Protein AF-A0A376MHT4-F1 (afdb_monomer_lite)

Secondary structure (DSSP, 8-state):
-TTTS--TTTTS-HHHHHHHHHHHHHHHHHHHHHHHHTT--SSEEEETTTTEEEEPPP-----HHHHHHHHTTSPP--HHHHHHHHHHHH-GGGGPPPS-GGG--SPPPHHHHHHHHHHHHH---

pLDDT: mean 71.54, std 10.94, range [36.41, 88.62]

Sequence (125 aa):
MLAEMNIPFLHKPIKTQLKKLESELHRQWKAFNRELKQGKLKHVIYDRETQKLTWHKPVVNRNKAKETRFYEQLPFCDVADVFHFVNGQCNFLQTMKPLQPRYAKKNADVDSLTAVIVCSSNESW

Radius of gyration: 20.67 Å; chains: 1; bounding box: 44×42×42 Å

Organism: Escherichia coli (NCBI:txid562)

Structure (mmCIF, N/CA/C/O backbone):
data_AF-A0A376MHT4-F1
#
_entry.id   AF-A0A376MHT4-F1
#
loop_
_atom_site.group_PDB
_atom_site.id
_atom_site.type_symbol
_atom_site.label_atom_id
_atom_site.label_alt_id
_atom_site.label_comp_id
_atom_site.label_asym_id
_atom_site.label_entity_id
_atom_site.label_seq_id
_atom_site.pdbx_PDB_ins_code
_atom_site.Cartn_x
_atom_site.Cartn_y
_atom_site.Cartn_z
_atom_site.occupancy
_atom_site.B_iso_or_equiv
_atom_site.auth_seq_id
_atom_site.auth_comp_id
_atom_site.auth_asym_id
_atom_site.auth_atom_id
_atom_site.pdbx_PDB_model_num
ATOM 1 N N . MET A 1 1 ? 13.081 -10.024 -21.088 1.00 39.91 1 MET A N 1
ATOM 2 C CA . MET A 1 1 ? 13.137 -10.491 -19.686 1.00 39.91 1 MET A CA 1
ATOM 3 C C . MET A 1 1 ? 11.758 -10.755 -19.078 1.00 39.91 1 MET A C 1
ATOM 5 O O . MET A 1 1 ? 11.467 -11.916 -18.857 1.00 39.91 1 MET A O 1
ATOM 9 N N . LEU A 1 2 ? 10.852 -9.785 -18.871 1.00 48.16 2 LEU A N 1
ATOM 10 C CA . LEU A 1 2 ? 9.523 -10.098 -18.282 1.00 48.16 2 LEU A CA 1
ATOM 11 C C . LEU A 1 2 ? 8.567 -10.890 -19.201 1.00 48.16 2 LEU A C 1
ATOM 13 O O . LEU A 1 2 ? 7.683 -11.576 -18.704 1.00 48.16 2 LEU A O 1
ATOM 17 N N . ALA A 1 3 ? 8.741 -10.809 -20.524 1.00 51.72 3 ALA A N 1
ATOM 18 C CA . ALA A 1 3 ? 7.901 -11.513 -21.502 1.00 51.72 3 ALA A CA 1
ATOM 19 C C . ALA A 1 3 ? 8.206 -13.022 -21.633 1.00 51.72 3 ALA A C 1
ATOM 21 O O . ALA A 1 3 ? 7.399 -13.759 -22.188 1.00 51.72 3 ALA A O 1
ATOM 22 N N . GLU A 1 4 ? 9.360 -13.484 -21.137 1.00 54.81 4 GLU A N 1
ATOM 23 C CA . GLU A 1 4 ? 9.749 -14.908 -21.143 1.00 54.81 4 GLU A CA 1
ATOM 24 C C . GLU A 1 4 ? 9.168 -15.663 -19.945 1.00 54.81 4 GLU A C 1
ATOM 26 O O . GLU A 1 4 ? 8.956 -16.875 -19.993 1.00 54.81 4 GLU A O 1
ATOM 31 N N . MET A 1 5 ? 8.849 -14.935 -18.875 1.00 58.31 5 MET A N 1
ATOM 32 C CA . MET A 1 5 ? 8.067 -15.462 -17.773 1.00 58.31 5 MET A CA 1
ATOM 33 C C . MET A 1 5 ? 6.628 -15.546 -18.273 1.00 58.31 5 MET A C 1
ATOM 35 O O . MET A 1 5 ? 5.929 -14.537 -18.294 1.00 58.31 5 MET A O 1
ATOM 39 N N . ASN A 1 6 ? 6.198 -16.730 -18.715 1.00 58.06 6 ASN A N 1
ATOM 40 C CA . ASN A 1 6 ? 4.846 -17.031 -19.203 1.00 58.06 6 ASN A CA 1
ATOM 41 C C . ASN A 1 6 ? 3.795 -16.919 -18.074 1.00 58.06 6 ASN A C 1
ATOM 43 O O . ASN A 1 6 ? 3.060 -17.856 -17.772 1.00 58.06 6 ASN A O 1
ATOM 47 N N . ILE A 1 7 ? 3.778 -15.780 -17.384 1.00 63.53 7 ILE A N 1
ATOM 48 C CA . ILE A 1 7 ? 2.887 -15.419 -16.301 1.00 63.53 7 ILE A CA 1
ATOM 49 C C . ILE A 1 7 ? 1.626 -14.893 -16.986 1.00 63.53 7 ILE A C 1
ATOM 51 O O . ILE A 1 7 ? 1.626 -13.768 -17.498 1.00 63.53 7 ILE A O 1
ATOM 55 N N . PRO A 1 8 ? 0.506 -15.640 -16.957 1.00 65.62 8 PRO A N 1
ATOM 56 C CA . PRO A 1 8 ? -0.708 -15.275 -17.693 1.00 65.62 8 PRO A CA 1
ATOM 57 C C . PRO A 1 8 ? -1.292 -13.923 -17.263 1.00 65.62 8 PRO A C 1
ATOM 59 O O . PRO A 1 8 ? -2.095 -13.314 -17.971 1.00 65.62 8 PRO A O 1
ATOM 62 N N . PHE A 1 9 ? -0.906 -13.460 -16.071 1.00 63.44 9 PHE A N 1
ATOM 63 C CA . PHE A 1 9 ? -1.254 -12.148 -15.555 1.00 63.44 9 PHE A CA 1
ATOM 64 C C . PHE A 1 9 ? -0.562 -11.015 -16.324 1.00 63.44 9 PHE A C 1
ATOM 66 O O . PHE A 1 9 ? -1.234 -10.036 -16.609 1.00 63.44 9 PHE A O 1
ATOM 73 N N . LEU A 1 10 ? 0.702 -11.154 -16.745 1.00 61.88 10 LEU A N 1
ATOM 74 C CA . LEU A 1 10 ? 1.466 -10.102 -17.438 1.00 61.88 10 LEU A CA 1
ATOM 75 C C . LEU A 1 10 ? 1.042 -9.895 -18.900 1.00 61.88 10 LEU A C 1
ATOM 77 O O . LEU A 1 10 ? 1.273 -8.830 -19.460 1.00 61.88 10 LEU A O 1
ATOM 81 N N . HIS A 1 11 ? 0.378 -10.880 -19.512 1.00 66.31 11 HIS A N 1
ATOM 82 C CA . HIS A 1 11 ? -0.031 -10.823 -20.923 1.00 66.31 11 HIS A CA 1
ATOM 83 C C . HIS A 1 11 ? -1.274 -9.954 -21.160 1.00 66.31 11 HIS A C 1
ATOM 85 O O . HIS A 1 11 ? -1.630 -9.652 -22.299 1.00 66.31 11 HIS A O 1
ATOM 91 N N . LYS A 1 12 ? -1.984 -9.565 -20.098 1.00 68.50 12 LYS A N 1
ATOM 92 C CA . LYS A 1 12 ? -3.190 -8.740 -20.222 1.00 68.50 12 LYS A CA 1
ATOM 93 C C . LYS A 1 12 ? -2.799 -7.267 -20.352 1.00 68.50 12 LYS A C 1
ATOM 95 O O . LYS A 1 12 ? -1.872 -6.843 -19.672 1.00 68.50 12 LYS A O 1
ATOM 100 N N . PRO A 1 13 ? -3.527 -6.441 -21.120 1.00 77.75 13 PRO A N 1
ATOM 101 C CA . PRO A 1 13 ? -3.270 -5.006 -21.158 1.00 77.75 13 PRO A CA 1
ATOM 102 C C . PRO A 1 13 ? -3.296 -4.403 -19.749 1.00 77.75 13 PRO A C 1
ATOM 104 O O . PRO A 1 13 ? -4.257 -4.612 -19.001 1.00 77.75 13 PRO A O 1
ATOM 107 N N . ILE A 1 14 ? -2.266 -3.627 -19.400 1.00 74.62 14 ILE A N 1
ATOM 108 C CA . ILE A 1 14 ? -2.102 -3.041 -18.060 1.00 74.62 14 ILE A CA 1
ATOM 109 C C . ILE A 1 14 ? -3.339 -2.245 -17.621 1.00 74.62 14 ILE A C 1
ATOM 111 O O . ILE A 1 14 ? -3.782 -2.364 -16.485 1.00 74.62 14 ILE A O 1
ATOM 115 N N . LYS A 1 15 ? -3.988 -1.525 -18.546 1.00 75.25 15 LYS A N 1
ATOM 116 C CA . LYS A 1 15 ? -5.225 -0.769 -18.281 1.00 75.25 15 LYS A CA 1
ATOM 117 C C . LYS A 1 15 ? -6.378 -1.667 -17.818 1.00 75.25 15 LYS A C 1
ATOM 119 O O . LYS A 1 15 ? -7.120 -1.306 -16.908 1.00 75.25 15 LYS A O 1
ATOM 124 N N . THR A 1 16 ? -6.525 -2.847 -18.416 1.00 76.38 16 THR A N 1
ATOM 125 C CA . THR A 1 16 ? -7.571 -3.813 -18.049 1.00 76.38 16 THR A CA 1
ATOM 126 C C . THR A 1 16 ? -7.282 -4.441 -16.691 1.00 76.38 16 THR A C 1
ATOM 128 O O . THR A 1 16 ? -8.203 -4.652 -15.901 1.00 76.38 16 THR A O 1
ATOM 131 N N . GLN A 1 17 ? -6.007 -4.706 -16.397 1.00 73.94 17 GLN A N 1
ATOM 132 C CA . GLN A 1 17 ? -5.591 -5.191 -15.084 1.00 73.94 17 GLN A CA 1
ATOM 133 C C . GLN A 1 17 ? -5.845 -4.144 -13.998 1.00 73.94 17 GLN A C 1
ATOM 135 O O . GLN A 1 17 ? -6.466 -4.467 -12.990 1.00 73.94 17 GLN A O 1
ATOM 140 N N . LEU A 1 18 ? -5.446 -2.891 -14.238 1.00 80.50 18 LEU A N 1
ATOM 141 C CA . LEU A 1 18 ? -5.660 -1.771 -13.322 1.00 80.50 18 LEU A CA 1
ATOM 142 C C . LEU A 1 18 ? -7.144 -1.576 -13.025 1.00 80.50 18 LEU A C 1
ATOM 144 O O . LEU A 1 18 ? -7.520 -1.544 -11.861 1.00 80.50 18 LEU A O 1
ATOM 148 N N . LYS A 1 19 ? -8.007 -1.567 -14.048 1.00 80.88 19 LYS A N 1
ATOM 149 C CA . LYS A 1 19 ? -9.458 -1.436 -13.850 1.00 80.88 19 LYS A CA 1
ATOM 150 C C . LYS A 1 19 ? -10.042 -2.588 -13.025 1.00 80.88 19 LYS A C 1
ATOM 152 O O . LYS A 1 19 ? -10.916 -2.378 -12.186 1.00 80.88 19 LYS A O 1
ATOM 157 N N . LYS A 1 20 ? -9.561 -3.816 -13.245 1.00 83.56 20 LYS A N 1
ATOM 158 C CA . LYS A 1 20 ? -9.976 -4.978 -12.448 1.00 83.56 20 LYS A CA 1
ATOM 159 C C . LYS A 1 20 ? -9.529 -4.832 -10.992 1.00 83.56 20 LYS A C 1
ATOM 161 O O . LYS A 1 20 ? -10.344 -5.036 -10.096 1.00 83.56 20 LYS A O 1
ATOM 166 N N . LEU A 1 21 ? -8.272 -4.459 -10.762 1.00 80.75 21 LEU A N 1
ATOM 167 C CA . LEU A 1 21 ? -7.722 -4.236 -9.424 1.00 80.75 21 LEU A CA 1
ATOM 168 C C . LEU A 1 21 ? -8.439 -3.095 -8.700 1.00 80.75 21 LEU A C 1
ATOM 170 O O . LEU A 1 21 ? -8.788 -3.251 -7.539 1.00 80.75 21 LEU A O 1
ATOM 174 N N . GLU A 1 22 ? -8.736 -1.999 -9.390 1.00 80.38 22 GLU A N 1
ATOM 175 C CA . GLU A 1 22 ? -9.502 -0.874 -8.854 1.00 80.38 22 GLU A CA 1
ATOM 176 C C . GLU A 1 22 ? -10.913 -1.310 -8.437 1.00 80.38 22 GLU A C 1
ATOM 178 O O . GLU A 1 22 ? -11.364 -1.004 -7.333 1.00 80.38 22 GLU A O 1
ATOM 183 N N . SER A 1 23 ? -11.599 -2.093 -9.278 1.00 84.56 23 SER A N 1
ATOM 184 C CA . SER A 1 23 ? -12.934 -2.611 -8.953 1.00 84.56 23 SER A CA 1
ATOM 185 C C . SER A 1 23 ? -12.923 -3.556 -7.747 1.00 84.56 23 SER A C 1
ATOM 187 O O . SER A 1 23 ? -13.829 -3.512 -6.910 1.00 84.56 23 SER A O 1
ATOM 189 N N . GLU A 1 24 ? -11.877 -4.376 -7.632 1.00 87.75 24 GLU A N 1
ATOM 190 C CA . GLU A 1 24 ? -11.682 -5.289 -6.511 1.00 87.75 24 GLU A CA 1
ATOM 191 C C . GLU A 1 24 ? -11.364 -4.509 -5.232 1.00 87.75 24 GLU A C 1
ATOM 193 O O . GLU A 1 24 ? -12.003 -4.729 -4.204 1.00 87.75 24 GLU A O 1
ATOM 198 N N . LEU A 1 25 ? -10.468 -3.523 -5.309 1.00 87.31 25 LEU A N 1
ATOM 199 C CA . LEU A 1 25 ? -10.137 -2.636 -4.199 1.00 87.31 25 LEU A CA 1
ATOM 200 C C . LEU A 1 25 ? -11.378 -1.888 -3.702 1.00 87.31 25 LEU A C 1
ATOM 202 O O . LEU A 1 25 ? -11.629 -1.845 -2.501 1.00 87.31 25 LEU A O 1
ATOM 206 N N . HIS A 1 26 ? -12.208 -1.363 -4.606 1.00 86.38 26 HIS A N 1
ATOM 207 C CA . HIS A 1 26 ? -13.458 -0.687 -4.247 1.00 86.38 26 HIS A CA 1
ATOM 208 C C . HIS A 1 26 ? -14.440 -1.621 -3.536 1.00 86.38 26 HIS A C 1
ATOM 210 O O . HIS A 1 26 ? -15.086 -1.242 -2.553 1.00 86.38 26 HIS A O 1
ATOM 216 N N . ARG A 1 27 ? -14.555 -2.869 -4.004 1.00 88.62 27 ARG A N 1
ATOM 217 C CA . ARG A 1 27 ? -15.384 -3.890 -3.356 1.00 88.62 27 ARG A CA 1
ATOM 218 C C . ARG A 1 27 ? -14.868 -4.210 -1.955 1.00 88.62 27 ARG A C 1
ATOM 220 O O . ARG A 1 27 ? -15.667 -4.247 -1.017 1.00 88.62 27 ARG A O 1
ATOM 227 N N . GLN A 1 28 ? -13.561 -4.414 -1.813 1.00 85.31 28 GLN A N 1
ATOM 228 C CA . GLN A 1 28 ? -12.924 -4.685 -0.526 1.00 85.31 28 GLN A CA 1
ATOM 229 C C . GLN A 1 28 ? -13.078 -3.503 0.428 1.00 85.31 28 GLN A C 1
ATOM 231 O O . GLN A 1 28 ? -13.445 -3.701 1.581 1.00 85.31 28 GLN A O 1
ATOM 236 N N . TRP A 1 29 ? -12.925 -2.273 -0.060 1.00 85.94 29 TRP A N 1
ATOM 237 C CA . TRP A 1 29 ? -13.123 -1.062 0.731 1.00 85.94 29 TRP A CA 1
ATOM 238 C C . TRP A 1 29 ? -14.556 -0.938 1.260 1.00 85.94 29 TRP A C 1
ATOM 240 O O . TRP A 1 29 ? -14.776 -0.646 2.436 1.00 85.94 29 TRP A O 1
ATOM 250 N N . LYS A 1 30 ? -15.561 -1.229 0.422 1.00 87.25 30 LYS A N 1
ATOM 251 C CA . LYS A 1 30 ? -16.970 -1.267 0.849 1.00 87.25 30 LYS A CA 1
ATOM 252 C C . LYS A 1 30 ? -17.228 -2.347 1.899 1.00 87.25 30 LYS A C 1
ATOM 254 O O . LYS A 1 30 ? -17.953 -2.091 2.861 1.00 87.25 30 LYS A O 1
ATOM 259 N N . ALA A 1 31 ? -16.658 -3.538 1.716 1.00 86.19 31 ALA A N 1
ATOM 260 C CA . ALA A 1 31 ? -16.779 -4.631 2.677 1.00 86.19 31 ALA A CA 1
ATOM 261 C C . ALA A 1 31 ? -16.124 -4.265 4.017 1.00 86.19 31 ALA A C 1
ATOM 263 O O . ALA A 1 31 ? -16.779 -4.363 5.052 1.00 86.19 31 ALA A O 1
ATOM 264 N N . PHE A 1 32 ? -14.903 -3.732 3.975 1.00 85.38 32 PHE A N 1
ATOM 265 C CA . PHE A 1 32 ? -14.167 -3.241 5.133 1.00 85.38 32 PHE A CA 1
ATOM 266 C C . PHE A 1 32 ? -14.951 -2.172 5.897 1.00 85.38 32 PHE A C 1
ATOM 268 O O . PHE A 1 32 ? -15.160 -2.307 7.096 1.00 85.38 32 PHE A O 1
ATOM 275 N N . ASN A 1 33 ? -15.464 -1.141 5.216 1.00 84.19 33 ASN A N 1
ATOM 276 C CA . ASN A 1 33 ? -16.233 -0.077 5.868 1.00 84.19 33 ASN A CA 1
ATOM 277 C C . ASN A 1 33 ? -17.514 -0.620 6.530 1.00 84.19 33 ASN A C 1
ATOM 279 O O . ASN A 1 33 ? -17.888 -0.210 7.628 1.00 84.19 33 ASN A O 1
ATOM 283 N N . ARG A 1 34 ? -18.187 -1.584 5.890 1.00 84.25 34 ARG A N 1
ATOM 284 C CA . ARG A 1 34 ? -19.344 -2.268 6.483 1.00 84.25 34 ARG A CA 1
ATOM 285 C C . ARG A 1 34 ? -18.950 -3.060 7.733 1.00 84.25 34 ARG A C 1
ATOM 287 O O . ARG A 1 34 ? -19.657 -2.985 8.731 1.00 84.25 34 ARG A O 1
ATOM 294 N N . GLU A 1 35 ? -17.848 -3.800 7.691 1.00 84.81 35 GLU A N 1
ATOM 295 C CA . GLU A 1 35 ? -17.355 -4.600 8.820 1.00 84.81 35 GLU A CA 1
ATOM 296 C C . GLU A 1 35 ? -16.851 -3.739 9.980 1.00 84.81 35 GLU A C 1
ATOM 298 O O . GLU A 1 35 ? -17.127 -4.058 11.137 1.00 84.81 35 GLU A O 1
ATOM 303 N N . LEU A 1 36 ? -16.207 -2.610 9.674 1.00 81.88 36 LEU A N 1
ATOM 304 C CA . LEU A 1 36 ? -15.795 -1.598 10.642 1.00 81.88 36 LEU A CA 1
ATOM 305 C C . LEU A 1 36 ? -17.012 -1.017 11.371 1.00 81.88 36 LEU A C 1
ATOM 307 O O . LEU A 1 36 ? -17.047 -0.997 12.598 1.00 81.88 36 LEU A O 1
ATOM 311 N N . LYS A 1 37 ? -18.057 -0.619 10.631 1.00 80.12 37 LYS A N 1
ATOM 312 C CA . LYS A 1 37 ? -19.315 -0.113 11.213 1.00 80.12 37 LYS A CA 1
ATOM 313 C C . LYS A 1 37 ? -20.050 -1.151 12.061 1.00 80.12 37 LYS A C 1
ATOM 315 O O . LYS A 1 37 ? -20.753 -0.770 12.991 1.00 80.12 37 LYS A O 1
ATOM 320 N N . GLN A 1 38 ? -19.909 -2.433 11.725 1.00 80.69 38 GLN A N 1
ATOM 321 C CA . GLN A 1 38 ? -20.492 -3.558 12.463 1.00 80.69 38 GLN A CA 1
ATOM 322 C C . GLN A 1 38 ? -19.627 -4.013 13.652 1.00 80.69 38 GLN A C 1
ATOM 324 O O . GLN A 1 38 ? -20.020 -4.952 14.338 1.00 80.69 38 GLN A O 1
ATOM 329 N N . GLY A 1 39 ? -18.456 -3.405 13.883 1.00 74.75 39 GLY A N 1
ATOM 330 C CA . GLY A 1 39 ? -17.549 -3.782 14.972 1.00 74.75 39 GLY A CA 1
ATOM 331 C C . GLY A 1 39 ? -16.940 -5.182 14.828 1.00 74.75 39 GLY A C 1
ATOM 332 O O . GLY A 1 39 ? -16.490 -5.762 15.809 1.00 74.75 39 GLY A O 1
ATOM 333 N N . LYS A 1 40 ? -16.932 -5.758 13.617 1.00 76.31 40 LYS A N 1
ATOM 334 C CA . LYS A 1 40 ? -16.459 -7.136 13.373 1.00 76.31 40 LYS A CA 1
ATOM 335 C C . LYS A 1 40 ? -14.937 -7.252 13.258 1.00 76.31 40 LYS A C 1
ATOM 337 O O . LYS A 1 40 ? -14.398 -8.360 13.273 1.00 76.31 40 LYS A O 1
ATOM 342 N N . LEU A 1 41 ? -14.238 -6.128 13.117 1.00 76.81 41 LEU A N 1
ATOM 343 C CA . LEU A 1 41 ? -12.793 -6.094 12.925 1.00 76.81 41 LEU A CA 1
ATOM 344 C C . LEU A 1 41 ? -12.073 -6.202 14.276 1.00 76.81 41 LEU A C 1
ATOM 346 O O . LEU A 1 41 ? -11.986 -5.242 15.030 1.00 76.81 41 LEU A O 1
ATOM 350 N N . LYS A 1 42 ? -11.501 -7.378 14.559 1.00 68.94 42 LYS A N 1
ATOM 351 C CA . LYS A 1 42 ? -10.822 -7.690 15.836 1.00 68.94 42 LYS A CA 1
ATOM 352 C C . LYS A 1 42 ? -9.638 -6.780 16.172 1.00 68.94 42 LYS A C 1
ATOM 354 O O . LYS A 1 42 ? -9.286 -6.631 17.335 1.00 68.94 42 LYS A O 1
ATOM 359 N N . HIS A 1 43 ? -8.993 -6.226 15.150 1.00 76.81 43 HIS A N 1
ATOM 360 C CA . HIS A 1 43 ? -7.763 -5.452 15.296 1.00 76.81 43 HIS A CA 1
ATOM 361 C C . HIS A 1 43 ? -7.919 -3.997 14.862 1.00 76.81 43 HIS A C 1
ATOM 363 O O . HIS A 1 43 ? -6.993 -3.224 15.058 1.00 76.81 43 HIS A O 1
ATOM 369 N N . VAL A 1 44 ?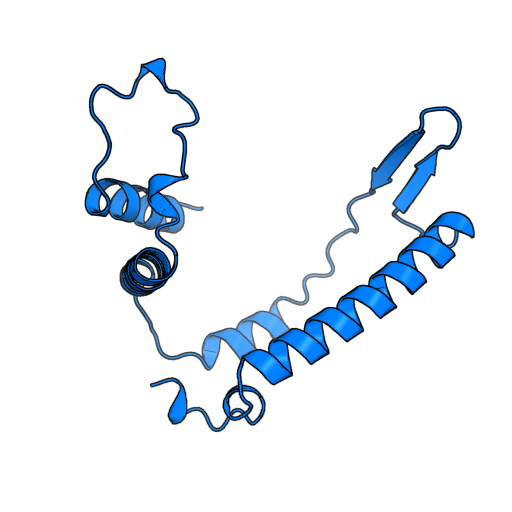 -9.054 -3.616 14.275 1.00 77.44 44 VAL A N 1
ATOM 370 C CA . VAL A 1 44 ? -9.298 -2.251 13.803 1.00 77.44 44 VAL A CA 1
ATOM 371 C C . VAL A 1 44 ? -10.567 -1.749 14.468 1.00 77.44 44 VAL A C 1
ATOM 373 O O . VAL A 1 44 ? -11.659 -2.217 14.157 1.00 77.44 44 VAL A O 1
ATOM 376 N N . ILE A 1 45 ? -10.413 -0.803 15.386 1.00 75.88 45 ILE A N 1
ATOM 377 C CA . ILE A 1 45 ? -11.508 -0.265 16.188 1.00 75.88 45 ILE A CA 1
ATOM 378 C C . ILE A 1 45 ? -11.688 1.200 15.815 1.00 75.88 45 ILE A C 1
ATOM 380 O O . ILE A 1 45 ? -10.724 1.965 15.793 1.00 75.88 45 ILE A O 1
ATOM 384 N N . TYR A 1 46 ? -12.924 1.579 15.503 1.00 77.12 46 TYR A N 1
ATOM 385 C CA . TYR A 1 46 ? -13.296 2.971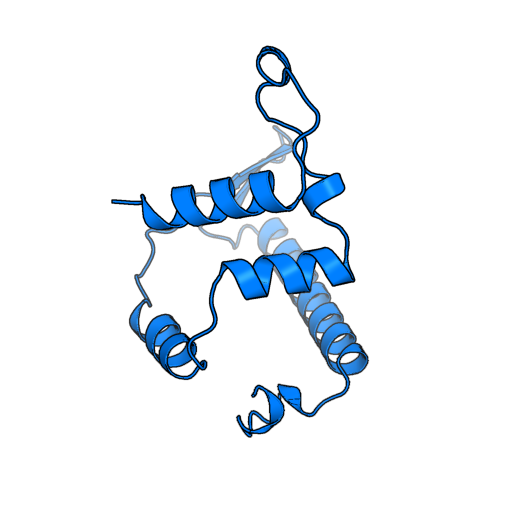 15.294 1.00 77.12 46 TYR A CA 1
ATOM 386 C C . TYR A 1 46 ? -14.014 3.498 16.532 1.00 77.12 46 TYR A C 1
ATOM 388 O O . TYR A 1 46 ? -15.106 3.034 16.865 1.00 77.12 46 TYR A O 1
ATOM 396 N N . ASP A 1 47 ? -13.396 4.466 17.196 1.00 77.00 47 ASP A N 1
ATOM 397 C CA . ASP A 1 47 ? -13.982 5.196 18.310 1.00 77.00 47 ASP A CA 1
ATOM 398 C C . ASP A 1 47 ? -14.770 6.396 17.762 1.00 77.00 47 ASP A C 1
ATOM 400 O O . ASP A 1 47 ? -14.214 7.286 17.113 1.00 77.00 47 ASP A O 1
ATOM 404 N N . ARG A 1 48 ? -16.090 6.401 17.991 1.00 75.44 48 ARG A N 1
ATOM 405 C CA . ARG A 1 48 ? -16.992 7.459 17.510 1.00 75.44 48 ARG A CA 1
ATOM 406 C C . ARG A 1 48 ? -16.899 8.745 18.325 1.00 75.44 48 ARG A C 1
ATOM 408 O O . ARG A 1 48 ? -17.209 9.795 17.772 1.00 75.44 48 ARG A O 1
ATOM 415 N N . GLU A 1 49 ? -16.501 8.671 19.591 1.00 78.88 49 GLU A N 1
ATOM 416 C CA . GLU A 1 49 ? -16.407 9.83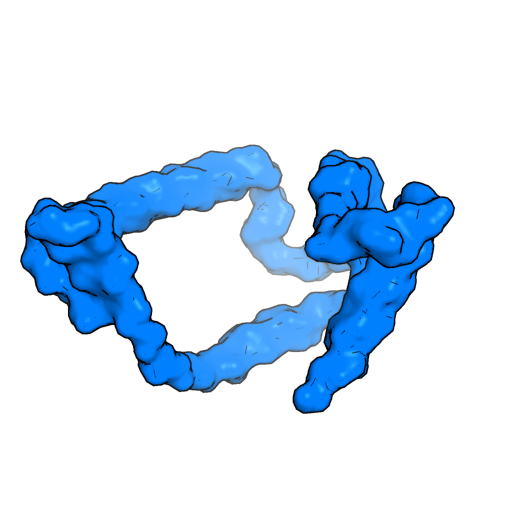8 20.474 1.00 78.88 49 GLU A CA 1
ATOM 417 C C . GLU A 1 49 ? -15.136 10.626 20.180 1.00 78.88 49 GLU A C 1
ATOM 419 O O . GLU A 1 49 ? -15.171 11.844 20.027 1.00 78.88 49 GLU A O 1
ATOM 424 N N . THR A 1 50 ? -14.015 9.923 20.013 1.00 81.94 50 THR A N 1
ATOM 425 C CA . THR A 1 50 ? -12.733 10.564 19.688 1.00 81.94 50 THR A CA 1
ATOM 426 C C . THR A 1 50 ? -12.496 10.720 18.184 1.00 81.94 50 THR A C 1
ATOM 428 O O . THR A 1 50 ? -11.517 11.351 17.78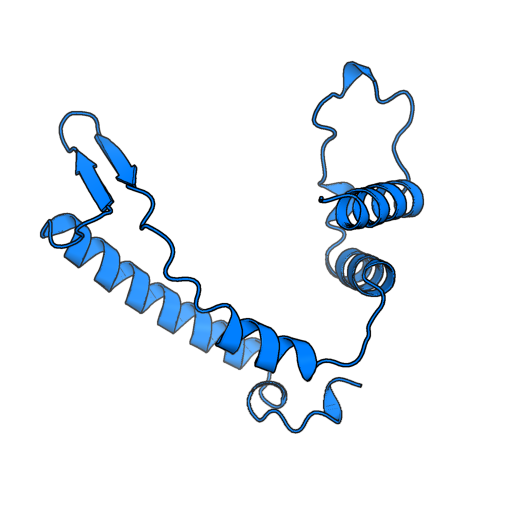5 1.00 81.94 50 THR A O 1
ATOM 431 N N . GLN A 1 51 ? -13.372 10.148 17.345 1.00 78.88 51 GLN A N 1
ATOM 432 C CA . GLN A 1 51 ? -13.219 10.025 15.889 1.00 78.88 51 GLN A CA 1
ATOM 433 C C . GLN A 1 51 ? -11.895 9.364 15.460 1.00 78.88 51 GLN A C 1
ATOM 435 O O . GLN A 1 51 ? -11.404 9.599 14.352 1.00 78.88 51 GLN A O 1
ATOM 440 N N . LYS A 1 52 ? -11.301 8.524 16.319 1.00 78.38 52 LYS A N 1
ATOM 441 C CA . LYS A 1 52 ? -10.010 7.875 16.060 1.00 78.38 52 LYS A CA 1
ATOM 442 C C . LYS A 1 52 ? -10.178 6.445 15.567 1.00 78.38 52 LYS A C 1
ATOM 444 O O . LYS A 1 52 ? -11.019 5.683 16.039 1.00 78.38 52 LYS A O 1
ATOM 449 N N . LEU A 1 53 ? -9.320 6.077 14.619 1.00 79.69 53 LEU A N 1
ATOM 450 C CA . LEU A 1 53 ? -9.165 4.710 14.140 1.00 79.69 53 LEU A CA 1
ATOM 451 C C . LEU A 1 53 ? -7.922 4.101 14.791 1.00 79.69 53 LEU A C 1
ATOM 453 O O . LEU A 1 53 ? -6.801 4.507 14.487 1.00 79.69 53 LEU A O 1
ATOM 457 N 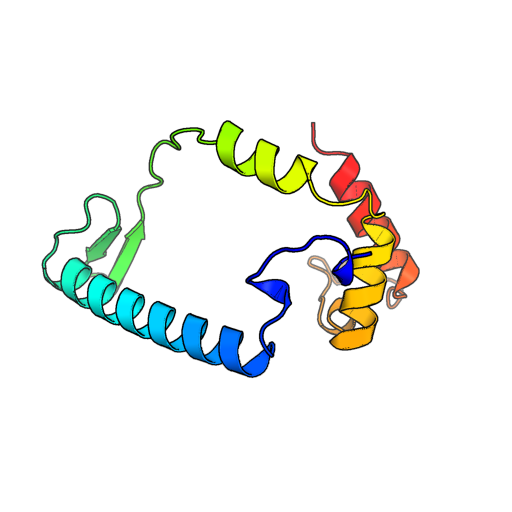N . THR A 1 54 ? -8.118 3.121 15.667 1.00 77.81 54 THR A N 1
ATOM 458 C CA . THR A 1 54 ? -7.022 2.413 16.331 1.00 77.81 54 THR A CA 1
ATOM 459 C C . THR A 1 54 ? -6.795 1.082 15.636 1.00 77.81 54 THR A C 1
ATOM 461 O O . THR A 1 54 ? -7.699 0.248 15.557 1.00 77.81 54 THR A O 1
ATOM 464 N N . TRP A 1 55 ? -5.576 0.877 15.134 1.00 78.44 55 TRP A N 1
ATOM 465 C CA . TRP A 1 55 ? -5.151 -0.394 14.561 1.00 78.44 55 TRP A CA 1
ATOM 466 C C . TRP A 1 55 ? -4.173 -1.091 15.503 1.00 78.44 55 TRP A C 1
ATOM 468 O O . TRP A 1 55 ? -3.068 -0.613 15.755 1.00 78.44 55 TRP A O 1
ATOM 478 N N . HIS A 1 56 ? -4.574 -2.245 16.017 1.00 73.38 56 HIS A N 1
ATOM 479 C CA . HIS A 1 56 ? -3.695 -3.139 16.747 1.00 73.38 56 HIS A CA 1
ATOM 480 C C . HIS A 1 56 ? -2.910 -3.979 15.742 1.00 73.38 56 HIS A C 1
ATOM 482 O O . HIS A 1 56 ? -3.492 -4.750 14.979 1.00 73.38 56 HIS A O 1
ATOM 488 N N . LYS A 1 57 ? -1.582 -3.831 15.740 1.00 64.19 57 LYS A N 1
ATOM 489 C CA . LYS A 1 57 ? -0.684 -4.629 14.900 1.00 64.19 57 LYS A CA 1
ATOM 490 C C . LYS A 1 57 ? -0.954 -6.121 15.154 1.00 64.19 57 LYS A C 1
ATOM 492 O O . LYS A 1 57 ? -0.725 -6.580 16.275 1.00 64.19 57 LYS A O 1
ATOM 497 N N . PRO A 1 58 ? -1.419 -6.892 14.155 1.00 59.94 58 PRO A N 1
ATOM 498 C CA . PRO A 1 58 ? -1.517 -8.334 14.300 1.00 59.94 58 PRO A CA 1
ATOM 499 C C . PRO A 1 58 ? -0.111 -8.887 14.532 1.00 59.94 58 PRO A C 1
ATOM 501 O O . PRO A 1 58 ? 0.843 -8.459 13.874 1.00 59.94 58 PRO A O 1
ATOM 504 N N . VAL A 1 59 ? 0.033 -9.839 15.453 1.00 62.03 59 VAL A N 1
ATOM 505 C CA . VAL A 1 59 ? 1.280 -10.601 15.581 1.00 62.03 59 VAL A CA 1
ATOM 506 C C . VAL A 1 59 ? 1.481 -11.318 14.248 1.00 62.03 59 VAL A C 1
ATOM 508 O O . VAL A 1 59 ? 0.691 -12.179 13.870 1.00 62.03 59 VAL A O 1
ATOM 511 N N . VAL A 1 60 ? 2.475 -10.875 13.481 1.00 59.12 60 VAL A N 1
ATOM 512 C CA . VAL A 1 60 ? 2.684 -11.303 12.097 1.00 59.12 60 VAL A CA 1
ATOM 513 C C . VAL A 1 60 ? 2.921 -12.811 12.082 1.00 59.12 60 VAL A C 1
ATOM 515 O O . VAL A 1 60 ? 3.973 -13.277 12.522 1.00 59.12 60 VAL A O 1
ATOM 518 N N . ASN A 1 61 ? 1.970 -13.581 11.545 1.00 54.91 61 ASN A N 1
ATOM 519 C CA . ASN A 1 61 ? 2.276 -14.932 11.103 1.00 54.91 61 ASN A CA 1
ATOM 520 C C . ASN A 1 61 ? 3.180 -14.787 9.876 1.00 54.91 61 ASN A C 1
ATOM 522 O O . ASN A 1 61 ? 2.750 -14.322 8.819 1.00 54.91 61 ASN A O 1
ATOM 526 N N . ARG A 1 62 ? 4.463 -15.097 10.071 1.00 54.53 62 ARG A N 1
ATOM 527 C CA . ARG A 1 62 ? 5.525 -15.032 9.069 1.00 54.53 62 ARG A CA 1
ATOM 528 C C . ARG A 1 62 ? 5.225 -16.022 7.944 1.00 54.53 62 ARG A C 1
ATOM 530 O O . ARG A 1 62 ? 5.818 -17.091 7.885 1.00 54.53 62 ARG A O 1
ATOM 537 N N . ASN A 1 63 ? 4.385 -15.645 6.988 1.00 57.09 63 ASN A N 1
ATOM 538 C CA . ASN A 1 63 ? 4.214 -16.403 5.749 1.00 57.09 63 ASN A CA 1
ATOM 539 C C . ASN A 1 63 ? 5.361 -16.127 4.753 1.00 57.09 63 ASN A C 1
ATOM 541 O O . ASN A 1 63 ? 5.142 -16.084 3.544 1.00 57.09 63 ASN A O 1
ATOM 545 N N . LYS A 1 64 ? 6.590 -15.946 5.271 1.00 57.84 64 LYS A N 1
ATOM 546 C CA . LYS A 1 64 ? 7.808 -15.630 4.506 1.00 57.84 64 LYS A CA 1
ATOM 547 C C . LYS A 1 64 ? 8.008 -16.609 3.347 1.00 57.84 64 LYS A C 1
ATOM 549 O O . LYS A 1 64 ? 8.360 -16.199 2.254 1.00 57.84 64 LYS A O 1
ATOM 554 N N . ALA A 1 65 ? 7.676 -17.885 3.554 1.00 58.59 65 ALA A N 1
ATOM 555 C CA . ALA A 1 65 ? 7.866 -18.944 2.566 1.00 58.59 65 ALA A CA 1
ATOM 556 C C . ALA A 1 65 ? 7.115 -18.721 1.235 1.00 58.59 65 ALA A C 1
ATOM 558 O O . ALA A 1 65 ? 7.609 -19.127 0.185 1.00 58.59 65 ALA A O 1
ATOM 559 N N . LYS A 1 66 ? 5.932 -18.086 1.250 1.00 60.41 66 LYS A N 1
ATOM 560 C CA . LYS A 1 66 ? 5.173 -17.820 0.012 1.00 60.41 66 LYS A CA 1
ATOM 561 C C . LYS A 1 66 ? 5.726 -16.629 -0.765 1.00 60.41 66 LYS A C 1
ATOM 563 O O . LYS A 1 66 ? 5.724 -16.666 -1.990 1.00 60.41 66 LYS A O 1
ATOM 568 N N . GLU A 1 67 ? 6.194 -15.603 -0.058 1.00 60.66 67 GLU A N 1
ATOM 569 C CA . GLU A 1 67 ? 6.823 -14.425 -0.659 1.00 60.66 67 GLU A CA 1
ATOM 570 C C . GLU A 1 67 ? 8.173 -14.806 -1.274 1.00 60.66 67 GLU A C 1
ATOM 572 O O . GLU A 1 67 ? 8.407 -14.528 -2.447 1.00 60.66 67 GLU A O 1
ATOM 577 N N . THR A 1 68 ? 9.009 -15.549 -0.540 1.00 64.12 68 THR A N 1
ATOM 578 C CA . THR A 1 68 ? 10.326 -15.999 -1.011 1.00 64.12 68 THR A CA 1
ATOM 579 C C . THR A 1 68 ? 10.237 -16.774 -2.330 1.00 64.12 68 THR A C 1
ATOM 581 O O . THR A 1 68 ? 10.895 -16.397 -3.292 1.00 64.12 68 THR A O 1
ATOM 584 N N . ARG A 1 69 ? 9.340 -17.767 -2.440 1.00 69.88 69 ARG A N 1
ATOM 585 C CA . ARG A 1 69 ? 9.191 -18.586 -3.662 1.00 69.88 69 ARG A CA 1
ATOM 586 C C . ARG A 1 69 ? 8.748 -17.789 -4.898 1.00 69.88 69 ARG A C 1
ATOM 588 O O . ARG A 1 69 ? 8.974 -18.231 -6.023 1.00 69.88 69 ARG A O 1
ATOM 595 N N . PHE A 1 70 ? 8.057 -16.665 -4.710 1.00 69.88 70 PHE A N 1
ATOM 596 C CA . PHE A 1 70 ? 7.663 -15.782 -5.810 1.00 69.88 70 PHE A CA 1
ATOM 597 C C . PHE A 1 70 ? 8.841 -14.916 -6.265 1.00 69.88 70 PHE A C 1
ATOM 599 O O . PHE A 1 70 ? 9.125 -14.860 -7.458 1.00 69.88 70 PHE A O 1
ATOM 606 N N . TYR A 1 71 ? 9.550 -14.287 -5.323 1.00 66.88 71 TYR A N 1
ATOM 607 C CA . TYR A 1 71 ? 10.686 -13.418 -5.643 1.00 66.88 71 TYR A CA 1
ATOM 608 C C . TYR A 1 71 ? 11.903 -14.193 -6.172 1.00 66.88 71 TYR A C 1
ATOM 610 O O . TYR A 1 71 ? 12.628 -13.657 -7.000 1.00 66.88 71 TYR A O 1
ATOM 618 N N . GLU A 1 72 ? 12.075 -15.467 -5.799 1.00 73.00 72 GLU A N 1
ATOM 619 C CA . GLU A 1 72 ? 13.092 -16.370 -6.373 1.00 73.00 72 GLU A CA 1
ATOM 620 C C . GLU A 1 72 ? 12.915 -16.627 -7.879 1.00 73.00 72 GLU A C 1
ATOM 622 O O . GLU A 1 72 ? 13.867 -17.012 -8.551 1.00 73.00 72 GLU A O 1
ATOM 627 N N . GLN A 1 73 ? 11.706 -16.448 -8.423 1.00 74.44 73 GLN A N 1
ATOM 628 C CA . GLN A 1 73 ? 11.444 -16.669 -9.850 1.00 74.44 73 GLN A CA 1
ATOM 629 C C . GLN A 1 73 ? 11.804 -15.454 -10.704 1.00 74.44 73 GLN A C 1
ATOM 631 O O . GLN A 1 73 ? 11.880 -15.580 -11.925 1.00 74.44 73 GLN A O 1
ATOM 636 N N . LEU A 1 74 ? 11.980 -14.277 -10.098 1.00 69.31 74 LEU A N 1
ATOM 637 C CA . LEU A 1 74 ? 12.308 -13.068 -10.839 1.00 69.31 74 LEU A CA 1
ATOM 638 C C . LEU A 1 74 ? 13.786 -13.100 -11.253 1.00 69.31 74 LEU A C 1
ATOM 640 O O . LEU A 1 74 ? 14.637 -13.469 -10.442 1.00 69.31 74 LEU A O 1
ATOM 644 N N . PRO A 1 75 ? 14.117 -12.704 -12.495 1.00 68.94 75 PRO A N 1
ATOM 645 C CA . PRO A 1 75 ? 15.507 -12.553 -12.891 1.00 68.94 75 PRO A CA 1
ATOM 646 C C . PRO A 1 75 ? 16.185 -11.525 -11.984 1.00 68.94 75 PRO A C 1
ATOM 648 O O . PRO A 1 75 ? 15.574 -10.523 -11.602 1.00 68.94 75 PRO A O 1
ATOM 651 N N . PHE A 1 76 ? 17.453 -11.774 -11.658 1.00 67.75 76 PHE A N 1
ATOM 652 C CA . PHE A 1 76 ? 18.247 -10.827 -10.888 1.00 67.75 76 PHE A CA 1
ATOM 653 C C . PHE A 1 76 ? 18.314 -9.501 -11.654 1.00 67.75 76 PHE A C 1
ATOM 655 O O . PHE A 1 76 ? 18.714 -9.468 -12.818 1.00 67.75 76 PHE A O 1
ATOM 662 N N . CYS A 1 77 ? 17.870 -8.425 -11.016 1.00 69.62 77 CYS A N 1
ATOM 663 C CA . CYS A 1 77 ? 17.859 -7.081 -11.571 1.00 69.62 77 CYS A CA 1
ATOM 664 C C . CYS A 1 77 ? 18.449 -6.159 -10.513 1.00 69.62 77 CYS A C 1
ATOM 666 O O . CYS A 1 77 ? 18.048 -6.238 -9.348 1.00 69.62 77 CYS A O 1
ATOM 668 N N . ASP A 1 78 ? 19.421 -5.335 -10.906 1.00 76.44 78 ASP A N 1
ATOM 669 C CA . ASP A 1 78 ? 20.012 -4.369 -9.991 1.00 76.44 78 ASP A CA 1
ATOM 670 C C . ASP A 1 78 ? 18.916 -3.408 -9.520 1.00 76.44 78 ASP A C 1
ATOM 672 O O . ASP A 1 78 ? 18.120 -2.884 -10.305 1.00 76.44 78 ASP A O 1
ATOM 676 N N . VAL A 1 79 ? 18.854 -3.184 -8.211 1.00 76.44 79 VAL A N 1
ATOM 677 C CA . VAL A 1 79 ? 17.900 -2.247 -7.631 1.00 76.44 79 VAL A CA 1
ATOM 678 C C . VAL A 1 79 ? 18.134 -0.834 -8.179 1.00 76.44 79 VAL A C 1
ATOM 680 O O . VAL A 1 79 ? 17.167 -0.098 -8.364 1.00 76.44 79 VAL A O 1
ATOM 683 N N . ALA A 1 80 ? 19.373 -0.477 -8.538 1.00 78.31 80 ALA A N 1
ATOM 684 C CA . ALA A 1 80 ? 19.676 0.777 -9.221 1.00 78.31 80 ALA A CA 1
ATOM 685 C C . ALA A 1 80 ? 18.961 0.876 -10.580 1.00 78.31 80 ALA A C 1
ATOM 687 O O . ALA A 1 80 ? 18.338 1.899 -10.873 1.00 78.31 80 ALA A O 1
ATOM 688 N N . ASP A 1 81 ? 18.953 -0.203 -11.368 1.00 79.25 81 ASP A N 1
ATOM 689 C CA . ASP A 1 81 ? 18.278 -0.248 -12.671 1.00 79.25 81 ASP A CA 1
ATOM 690 C C . ASP A 1 81 ? 16.761 -0.084 -12.525 1.00 79.25 81 ASP A C 1
ATOM 692 O O . ASP A 1 81 ? 16.127 0.651 -13.288 1.00 79.25 81 ASP A O 1
ATOM 696 N N . VAL A 1 82 ? 16.166 -0.716 -11.506 1.00 80.50 82 VAL A N 1
ATOM 697 C CA . VAL A 1 82 ? 14.737 -0.554 -11.190 1.00 80.50 82 VAL A CA 1
ATOM 698 C C . VAL A 1 82 ? 14.430 0.898 -10.826 1.00 80.50 82 VAL A C 1
ATOM 700 O O . VAL A 1 82 ? 13.451 1.468 -11.315 1.00 80.50 82 VAL A O 1
ATOM 703 N N . PHE A 1 83 ? 15.267 1.521 -9.997 1.00 77.94 83 PHE A N 1
ATOM 704 C CA . PHE A 1 83 ? 15.099 2.914 -9.590 1.00 77.94 83 PHE A CA 1
ATOM 705 C C . PHE A 1 83 ? 15.218 3.877 -10.774 1.00 77.94 83 PHE A C 1
ATOM 707 O O . PHE A 1 83 ? 14.352 4.742 -10.939 1.00 77.94 83 PHE A O 1
ATOM 714 N N . HIS A 1 84 ? 16.220 3.697 -11.637 1.00 81.31 84 HIS A N 1
ATOM 715 C CA . HIS A 1 84 ? 16.381 4.499 -12.849 1.00 81.31 84 HIS A CA 1
ATOM 716 C C . HIS A 1 84 ? 15.207 4.320 -13.814 1.00 81.31 84 HIS A C 1
ATOM 718 O O . HIS A 1 84 ? 14.681 5.311 -14.326 1.00 81.31 84 HIS A O 1
ATOM 724 N N . PHE A 1 85 ? 14.733 3.086 -14.013 1.00 80.81 85 PHE A N 1
ATOM 725 C CA . PHE A 1 85 ? 13.579 2.806 -14.864 1.00 80.81 85 PHE A CA 1
ATOM 726 C C . PHE A 1 85 ? 12.316 3.513 -14.361 1.00 80.81 85 PHE A C 1
ATOM 728 O O . PHE A 1 85 ? 11.661 4.233 -15.117 1.00 80.81 85 PHE A O 1
ATOM 735 N N . VAL A 1 86 ? 11.983 3.356 -13.076 1.00 81.81 86 VAL A N 1
ATOM 736 C CA . VAL A 1 86 ? 10.786 3.976 -12.488 1.00 81.81 86 VAL A CA 1
ATOM 737 C C . VAL A 1 86 ? 10.909 5.499 -12.508 1.00 81.81 86 VAL A C 1
ATOM 739 O O . VAL A 1 86 ? 9.951 6.187 -12.865 1.00 81.81 86 VAL A O 1
ATOM 742 N N . ASN A 1 87 ? 12.093 6.044 -12.213 1.00 81.56 87 ASN A N 1
ATOM 743 C CA . ASN A 1 87 ? 12.306 7.485 -12.260 1.00 81.56 87 ASN A CA 1
ATOM 744 C C . ASN A 1 87 ? 12.180 8.039 -13.686 1.00 81.56 87 ASN A C 1
ATOM 746 O O . ASN A 1 87 ? 11.604 9.106 -13.864 1.00 81.56 87 ASN A O 1
ATOM 750 N N . GLY A 1 88 ? 12.612 7.302 -14.710 1.00 81.31 88 GLY A N 1
ATOM 751 C CA . GLY A 1 88 ? 12.390 7.682 -16.107 1.00 81.31 88 GLY A CA 1
ATOM 752 C C . GLY A 1 88 ? 10.909 7.725 -16.512 1.00 81.31 88 GLY A C 1
ATOM 753 O O . GLY A 1 88 ? 10.543 8.502 -17.389 1.00 81.31 88 GLY A O 1
ATOM 754 N N . GLN A 1 89 ? 10.044 6.928 -15.872 1.00 82.81 89 GLN A N 1
ATOM 755 C CA . GLN A 1 89 ? 8.613 6.861 -16.202 1.00 82.81 89 GLN A CA 1
ATOM 756 C C . GLN A 1 89 ? 7.755 7.894 -15.465 1.00 82.81 89 GLN A C 1
ATOM 758 O O . GLN A 1 89 ? 6.788 8.401 -16.031 1.00 82.81 89 GLN A O 1
ATOM 763 N N . CYS A 1 90 ? 8.059 8.182 -14.197 1.00 80.44 90 CYS A N 1
ATOM 764 C CA . CYS A 1 90 ? 7.207 9.037 -13.361 1.00 80.44 90 CYS A CA 1
ATOM 765 C C . CYS A 1 90 ? 7.949 10.162 -12.639 1.00 80.44 90 CYS A C 1
ATOM 767 O O . CYS A 1 90 ? 7.309 10.959 -11.954 1.00 80.44 90 CYS A O 1
ATOM 769 N N . ASN A 1 91 ? 9.272 10.245 -12.800 1.00 80.62 91 ASN A N 1
ATOM 770 C CA . ASN A 1 91 ? 10.106 11.320 -12.271 1.00 80.62 91 ASN A CA 1
ATOM 771 C C . ASN A 1 91 ? 9.943 11.523 -10.749 1.00 80.62 91 ASN A C 1
ATOM 773 O O . ASN A 1 91 ? 9.959 12.642 -10.231 1.00 80.62 91 ASN A O 1
ATOM 777 N N . PHE A 1 92 ? 9.738 10.419 -10.020 1.00 80.00 92 PHE A N 1
ATOM 778 C CA . PHE A 1 92 ? 9.393 10.445 -8.598 1.00 80.00 92 PHE A CA 1
ATOM 779 C C . PHE A 1 92 ? 10.499 11.043 -7.721 1.00 80.00 92 PHE A C 1
ATOM 781 O O . PHE A 1 92 ? 10.192 11.650 -6.692 1.00 80.00 92 PHE A O 1
ATOM 788 N N . LEU A 1 93 ? 11.772 10.926 -8.125 1.00 76.50 93 LEU A N 1
ATOM 789 C CA . LEU A 1 93 ? 12.900 11.456 -7.356 1.00 76.50 93 LEU A CA 1
ATOM 790 C C . LEU A 1 93 ? 12.860 12.983 -7.248 1.00 76.50 93 LEU A C 1
ATOM 792 O O . LEU A 1 93 ? 13.277 13.522 -6.228 1.00 76.50 93 LEU A O 1
ATOM 796 N N . GLN A 1 94 ? 12.267 13.687 -8.218 1.00 73.69 94 GLN A N 1
ATOM 797 C CA . GLN A 1 94 ? 12.097 15.144 -8.137 1.00 73.69 94 GLN A CA 1
ATOM 798 C C . GLN A 1 94 ? 11.074 15.581 -7.080 1.00 73.69 94 GLN A C 1
ATOM 800 O O . GLN A 1 94 ? 11.109 16.718 -6.613 1.00 73.69 94 GLN A O 1
ATOM 805 N N . THR A 1 95 ? 10.159 14.691 -6.686 1.00 75.44 95 THR A N 1
ATOM 806 C CA . THR A 1 95 ? 9.148 14.984 -5.656 1.00 75.44 95 THR A CA 1
ATOM 807 C C . THR A 1 95 ? 9.663 14.678 -4.245 1.00 75.44 95 THR A C 1
ATOM 809 O O . THR A 1 95 ? 9.082 15.137 -3.258 1.00 75.44 95 THR A O 1
ATOM 812 N N . MET A 1 96 ? 10.763 13.926 -4.125 1.00 71.38 96 MET A N 1
ATOM 813 C CA . MET A 1 96 ? 11.359 13.586 -2.836 1.00 71.38 96 MET A CA 1
ATOM 814 C C . MET A 1 96 ? 11.939 14.837 -2.174 1.00 71.38 96 MET A C 1
ATOM 816 O O . MET A 1 96 ? 12.871 15.464 -2.674 1.00 71.38 96 MET A O 1
ATOM 820 N N . LYS A 1 97 ? 11.387 15.199 -1.015 1.00 66.44 97 LYS A N 1
ATOM 821 C CA . LYS A 1 97 ? 11.882 16.315 -0.208 1.00 66.44 97 LYS A CA 1
ATOM 822 C C . LYS A 1 97 ? 12.828 15.785 0.869 1.00 66.44 97 LYS A C 1
ATOM 824 O O . LYS A 1 97 ? 12.438 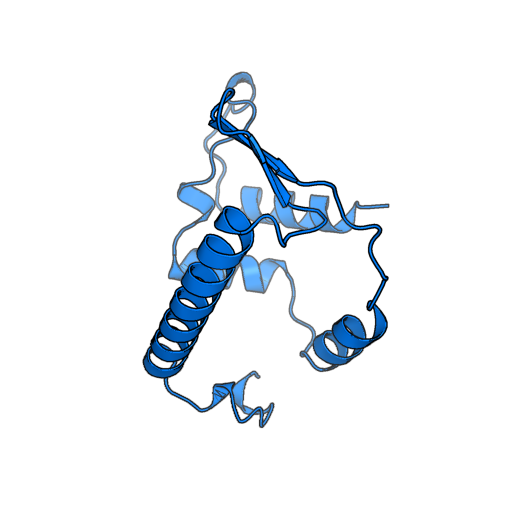14.866 1.591 1.00 66.44 97 LYS A O 1
ATOM 829 N N . PRO A 1 98 ? 14.030 16.366 1.029 1.00 63.94 98 PRO A N 1
ATOM 830 C CA . PRO A 1 98 ? 14.923 16.001 2.119 1.00 63.94 98 PRO A CA 1
ATOM 831 C C . PRO A 1 98 ? 14.225 16.176 3.472 1.00 63.94 98 PRO A C 1
ATOM 833 O O . PRO A 1 98 ? 13.699 17.251 3.764 1.00 63.94 98 PRO A O 1
ATOM 836 N N . LEU A 1 99 ? 14.257 15.142 4.318 1.00 66.62 99 LEU A N 1
ATOM 837 C CA . LEU A 1 99 ? 13.692 15.188 5.676 1.00 66.62 99 LEU A CA 1
ATOM 838 C C . LEU A 1 99 ? 14.371 16.251 6.556 1.00 66.62 99 LEU A C 1
ATOM 840 O O . LEU A 1 99 ? 13.767 16.761 7.497 1.00 66.62 99 LEU A O 1
ATOM 844 N N . GLN A 1 100 ? 15.613 16.622 6.231 1.00 64.38 100 GLN A N 1
ATOM 845 C CA . GLN A 1 100 ? 16.359 17.683 6.903 1.00 64.38 100 GLN A CA 1
ATOM 846 C C . GLN A 1 100 ? 16.892 18.708 5.887 1.00 64.38 100 GLN A C 1
ATOM 848 O O . GLN A 1 100 ? 18.058 18.652 5.493 1.00 64.38 100 GLN A O 1
ATOM 853 N N . PRO A 1 101 ? 16.074 19.702 5.493 1.00 59.06 101 PRO A N 1
ATOM 854 C CA . PRO A 1 101 ? 16.458 20.712 4.501 1.00 59.06 101 PRO A CA 1
ATOM 855 C C . PRO A 1 101 ? 17.679 21.544 4.916 1.00 59.06 101 PRO A C 1
ATOM 857 O O . PRO A 1 101 ? 18.389 22.076 4.072 1.00 59.06 101 PRO A O 1
ATOM 860 N N . ARG A 1 102 ? 17.943 21.638 6.227 1.00 56.41 102 ARG A N 1
ATOM 861 C CA . ARG A 1 102 ? 19.016 22.455 6.818 1.00 56.41 102 ARG A CA 1
ATOM 862 C C . ARG A 1 102 ? 20.429 21.982 6.451 1.00 56.41 102 ARG A C 1
ATOM 864 O O . ARG A 1 102 ? 21.358 22.776 6.541 1.00 56.41 102 ARG A O 1
ATOM 871 N N . TYR A 1 103 ? 20.590 20.722 6.038 1.00 54.66 103 TYR A N 1
ATOM 872 C CA . TYR A 1 103 ? 21.884 20.145 5.644 1.00 54.66 103 TYR A CA 1
ATOM 873 C C . TYR A 1 103 ? 22.053 20.004 4.123 1.00 54.66 103 TYR A C 1
ATOM 875 O O . TYR A 1 103 ? 23.132 19.639 3.656 1.00 54.66 103 TYR A O 1
ATOM 883 N N . ALA A 1 104 ? 21.024 20.329 3.333 1.00 57.47 104 ALA A N 1
ATOM 884 C CA . ALA A 1 104 ? 21.081 20.255 1.878 1.00 57.47 104 ALA A CA 1
ATOM 885 C C . ALA A 1 104 ? 21.793 21.494 1.307 1.00 57.47 104 ALA A C 1
ATOM 887 O O . ALA A 1 104 ? 21.169 22.502 0.989 1.00 57.47 104 ALA A O 1
ATOM 888 N N . LYS A 1 105 ? 23.126 21.431 1.186 1.00 56.66 105 LYS A N 1
ATOM 889 C CA . LYS A 1 105 ? 23.935 22.518 0.596 1.00 56.66 105 LYS A CA 1
ATOM 890 C C . LYS A 1 105 ? 23.821 22.613 -0.935 1.00 56.66 105 LYS A C 1
ATOM 892 O O . LYS A 1 105 ? 24.248 23.608 -1.510 1.00 56.66 105 LYS A O 1
ATOM 897 N N . LYS A 1 106 ? 23.270 21.592 -1.600 1.00 61.19 106 LYS A N 1
ATOM 898 C CA . LYS A 1 106 ? 23.102 21.515 -3.059 1.00 61.19 106 LYS A CA 1
ATOM 899 C C . LYS A 1 106 ? 21.836 20.717 -3.384 1.00 61.19 106 LYS A C 1
ATOM 901 O O . LYS A 1 106 ? 21.485 19.812 -2.629 1.00 61.19 106 LYS A O 1
ATOM 906 N N . ASN A 1 107 ? 21.178 21.030 -4.501 1.00 60.62 107 ASN A N 1
ATOM 907 C CA . ASN A 1 107 ? 20.137 20.158 -5.047 1.00 60.62 107 ASN A CA 1
ATOM 908 C C . ASN A 1 107 ? 20.785 18.817 -5.403 1.00 60.62 107 ASN A C 1
ATOM 910 O O . ASN A 1 107 ? 21.774 18.795 -6.138 1.00 60.62 107 ASN A O 1
ATOM 914 N N . ALA A 1 108 ? 20.273 17.730 -4.831 1.00 62.88 108 ALA A N 1
ATOM 915 C CA . ALA A 1 108 ? 20.798 16.400 -5.091 1.00 62.88 108 ALA A CA 1
ATOM 916 C C . ALA A 1 108 ? 20.442 15.994 -6.526 1.00 62.88 108 ALA A C 1
ATOM 918 O O . ALA A 1 108 ? 19.282 16.100 -6.930 1.00 62.88 108 ALA A O 1
ATOM 919 N N . ASP A 1 109 ? 21.445 15.586 -7.301 1.00 74.75 109 ASP A N 1
ATOM 920 C CA . ASP A 1 109 ? 21.209 15.003 -8.616 1.00 74.75 109 ASP A CA 1
ATOM 921 C C . ASP A 1 109 ? 20.617 13.588 -8.474 1.00 74.75 109 ASP A C 1
ATOM 923 O O . ASP A 1 109 ? 20.668 12.963 -7.410 1.00 74.75 109 ASP A O 1
ATOM 927 N N . VAL A 1 110 ? 20.005 13.108 -9.554 1.00 73.56 110 VAL A N 1
ATOM 928 C CA . VAL A 1 110 ? 19.287 11.828 -9.594 1.00 73.56 110 VAL A CA 1
ATOM 929 C C . VAL A 1 110 ? 20.200 10.641 -9.272 1.00 73.56 110 VAL A C 1
ATOM 931 O O . VAL A 1 110 ? 19.755 9.706 -8.603 1.00 73.56 110 VAL A O 1
ATOM 934 N N . ASP A 1 111 ? 21.464 10.687 -9.684 1.00 75.62 111 ASP A N 1
ATOM 935 C CA . ASP A 1 111 ? 22.416 9.592 -9.501 1.00 75.62 111 ASP A CA 1
ATOM 936 C C . ASP A 1 111 ? 22.894 9.545 -8.046 1.00 75.62 111 ASP A C 1
ATOM 938 O O . ASP A 1 111 ? 22.910 8.483 -7.426 1.00 75.62 111 ASP A O 1
ATOM 942 N N . SER A 1 112 ? 23.154 10.709 -7.446 1.00 74.19 112 SER A N 1
ATOM 943 C CA . SER A 1 112 ? 23.459 10.861 -6.021 1.00 74.19 112 SER A CA 1
ATOM 944 C C . SER A 1 112 ? 22.306 10.384 -5.130 1.00 74.19 112 SER A C 1
ATOM 946 O O . SER A 1 112 ? 22.534 9.695 -4.135 1.00 74.19 112 SER A O 1
ATOM 948 N N . LEU A 1 113 ? 21.057 10.719 -5.476 1.00 75.31 113 LEU A N 1
ATOM 949 C CA . LEU A 1 113 ? 19.877 10.241 -4.743 1.00 75.31 113 LEU A CA 1
ATOM 950 C C . LEU A 1 113 ? 19.714 8.725 -4.861 1.00 75.31 113 LEU A C 1
ATOM 952 O O . LEU A 1 113 ? 19.452 8.059 -3.860 1.00 75.31 113 LEU A O 1
ATOM 956 N N . THR A 1 114 ? 19.897 8.181 -6.063 1.00 77.62 114 THR A N 1
ATOM 957 C CA . THR A 1 114 ? 19.787 6.740 -6.310 1.00 77.62 114 THR A CA 1
ATOM 958 C C . THR A 1 114 ? 20.870 5.985 -5.544 1.00 77.62 114 THR A C 1
ATOM 960 O O . THR A 1 114 ? 20.547 5.068 -4.793 1.00 77.62 114 THR A O 1
ATOM 963 N N . ALA A 1 115 ? 22.128 6.427 -5.611 1.00 76.81 115 ALA A N 1
ATOM 964 C CA . ALA A 1 115 ? 23.243 5.807 -4.897 1.00 76.81 115 ALA A CA 1
ATOM 965 C C . ALA A 1 115 ? 23.025 5.759 -3.375 1.00 76.81 115 ALA A C 1
ATOM 967 O O . ALA A 1 115 ? 23.253 4.723 -2.750 1.00 76.81 115 ALA A O 1
ATOM 968 N N . VAL A 1 116 ? 22.533 6.848 -2.769 1.00 75.50 116 VAL A N 1
ATOM 969 C CA . VAL A 1 116 ? 22.245 6.896 -1.324 1.00 75.50 116 VAL A CA 1
ATOM 970 C C . VAL A 1 116 ? 21.124 5.927 -0.939 1.00 75.50 116 VAL A C 1
ATOM 972 O O . VAL A 1 116 ? 21.232 5.225 0.070 1.00 75.50 116 VAL A O 1
ATOM 975 N N . ILE A 1 117 ? 20.052 5.859 -1.731 1.00 75.62 117 ILE A N 1
ATOM 976 C CA . ILE A 1 117 ? 18.927 4.951 -1.465 1.00 75.62 117 ILE A CA 1
ATOM 977 C C . ILE A 1 117 ? 19.348 3.483 -1.632 1.00 75.62 117 ILE A C 1
ATOM 979 O O . ILE A 1 117 ? 19.002 2.650 -0.794 1.00 75.62 117 ILE A O 1
ATOM 983 N N . VAL A 1 118 ? 20.128 3.158 -2.666 1.00 77.69 118 VAL A N 1
ATOM 984 C CA . VAL A 1 118 ? 20.639 1.795 -2.877 1.00 77.69 118 VAL A CA 1
ATOM 985 C C . VAL A 1 118 ? 21.590 1.382 -1.753 1.00 77.69 118 VAL A C 1
ATOM 987 O O . VAL A 1 118 ? 21.429 0.303 -1.188 1.00 77.69 118 VAL A O 1
ATOM 990 N N . CYS A 1 119 ? 22.530 2.251 -1.373 1.00 73.44 119 CYS A N 1
ATOM 991 C CA . CYS A 1 119 ? 23.502 1.963 -0.318 1.00 73.44 119 CYS A CA 1
ATOM 992 C C . CYS A 1 119 ? 22.815 1.717 1.037 1.00 73.44 119 CYS A C 1
ATOM 994 O O . CYS A 1 119 ? 23.024 0.681 1.663 1.00 73.44 119 CYS A O 1
ATOM 996 N N . SER A 1 120 ? 21.897 2.609 1.430 1.00 66.25 120 SER A N 1
ATOM 997 C CA . SER A 1 120 ? 21.124 2.469 2.676 1.00 66.25 120 SER A CA 1
ATOM 998 C C . SER A 1 120 ? 20.218 1.232 2.705 1.00 66.25 120 SER A C 1
ATOM 1000 O O . SER A 1 120 ? 19.985 0.660 3.770 1.00 66.25 120 SER A O 1
ATOM 1002 N N . SER A 1 121 ? 19.739 0.770 1.547 1.00 64.25 121 SER A N 1
ATOM 1003 C CA . SER A 1 121 ? 18.942 -0.460 1.451 1.00 64.25 121 SER A CA 1
ATOM 1004 C C . SER A 1 121 ? 19.785 -1.722 1.662 1.00 64.25 121 SER A C 1
ATOM 1006 O O . SER A 1 121 ? 19.256 -2.749 2.082 1.00 64.25 121 SER A O 1
ATOM 1008 N N . ASN A 1 122 ? 21.093 -1.640 1.407 1.00 59.12 122 ASN A N 1
ATOM 1009 C CA . ASN A 1 122 ? 22.037 -2.746 1.551 1.00 59.12 122 ASN A CA 1
ATOM 1010 C C . ASN A 1 122 ? 22.661 -2.832 2.963 1.00 59.12 122 ASN A C 1
ATOM 1012 O O . ASN A 1 122 ? 23.308 -3.822 3.289 1.00 59.12 122 ASN A O 1
ATOM 1016 N N . GLU A 1 123 ? 22.457 -1.814 3.810 1.00 47.75 123 GLU A N 1
ATOM 1017 C CA . GLU A 1 123 ? 23.020 -1.706 5.171 1.00 47.75 123 GLU A CA 1
ATOM 1018 C C . GLU A 1 123 ? 22.065 -2.145 6.302 1.00 47.75 123 GLU A C 1
ATOM 1020 O O . GLU A 1 123 ? 22.388 -2.004 7.481 1.00 47.75 123 GLU A O 1
ATOM 1025 N N . SER A 1 124 ? 20.894 -2.706 5.986 1.00 39.84 124 SER A N 1
ATOM 1026 C CA . SER A 1 124 ? 19.940 -3.168 7.009 1.00 39.84 124 SER A CA 1
ATOM 1027 C C . SER A 1 124 ? 20.341 -4.530 7.611 1.00 39.84 124 SER A C 1
ATOM 1029 O O . SER A 1 124 ? 19.937 -5.573 7.093 1.00 39.84 124 SER A O 1
ATOM 1031 N N . TRP A 1 125 ? 21.105 -4.505 8.713 1.00 36.41 125 TRP A N 1
ATOM 1032 C CA . TRP A 1 125 ? 21.258 -5.606 9.685 1.00 36.41 125 TRP A CA 1
ATOM 1033 C C . TRP A 1 125 ? 20.198 -5.531 10.790 1.00 36.41 125 TRP A C 1
ATOM 1035 O O . TRP A 1 125 ? 19.934 -4.410 11.284 1.00 36.41 125 TRP A O 1
#

Foldseek 3Di:
DVVVPVPVLVPDPPVVVVVVVVVVVVVVVVVVVVCQVVVVDPAWHQDPVVRDIGGHDPPDPCPVVVVVVVVVPDPDDQVLRVLVVVCVVPVVVVVDDPPCPPPPPDDDDSVNVSVVVSVVVVPDD